Protein AF-A0A936JF07-F1 (afdb_monomer_lite)

pLDDT: mean 76.89, std 13.82, range [44.69, 94.12]

Secondary structure (DSSP, 8-state):
-HHHHHHHHHHHHHHGGGG---------HHHHHHHT--HHHHTTS--EESS-EEEEEEEEEEEEEEETTEEEEEEEEEEEEEEE-SEE---

Structure (mmCIF, N/CA/C/O backbone):
data_AF-A0A936JF07-F1
#
_entry.id   AF-A0A936JF07-F1
#
loop_
_atom_site.group_PDB
_atom_site.id
_atom_site.type_symbol
_atom_site.label_atom_id
_atom_site.label_alt_id
_atom_site.label_comp_id
_atom_site.label_asym_id
_atom_site.label_entity_id
_atom_site.label_seq_id
_atom_site.pdbx_PDB_ins_code
_atom_site.Cartn_x
_atom_site.Cartn_y
_atom_site.Cartn_z
_atom_site.occupancy
_atom_site.B_iso_or_equiv
_atom_site.auth_seq_id
_atom_site.auth_comp_id
_atom_site.auth_asym_id
_atom_site.auth_atom_id
_atom_site.pdbx_PDB_model_num
ATOM 1 N N . MET A 1 1 ? -3.599 -8.260 -55.598 1.00 59.47 1 MET A N 1
ATOM 2 C CA . MET A 1 1 ? -2.431 -8.138 -54.692 1.00 59.47 1 MET A CA 1
ATOM 3 C C . MET A 1 1 ? -2.636 -7.126 -53.553 1.00 59.47 1 MET A C 1
ATOM 5 O O . MET A 1 1 ? -2.055 -7.313 -52.494 1.00 59.47 1 MET A O 1
ATOM 9 N N . ASN A 1 2 ? -3.492 -6.107 -53.715 1.00 69.56 2 ASN A N 1
ATOM 10 C CA . ASN A 1 2 ? -3.700 -5.058 -52.699 1.00 69.56 2 ASN A CA 1
ATOM 11 C C . ASN A 1 2 ? -4.512 -5.535 -51.479 1.00 69.56 2 ASN A C 1
ATOM 13 O O . ASN A 1 2 ? -4.165 -5.204 -50.355 1.00 69.56 2 ASN A O 1
ATOM 17 N N . ASN A 1 3 ? -5.513 -6.402 -51.670 1.00 72.50 3 ASN A N 1
ATOM 18 C CA . ASN A 1 3 ? -6.334 -6.921 -50.563 1.00 72.50 3 ASN A CA 1
ATOM 19 C C . ASN A 1 3 ? -5.553 -7.837 -49.606 1.00 72.50 3 ASN A C 1
ATOM 21 O O . ASN A 1 3 ? -5.772 -7.793 -48.403 1.00 72.50 3 ASN A O 1
ATOM 25 N N . ILE A 1 4 ? -4.596 -8.615 -50.125 1.00 85.25 4 ILE A N 1
ATOM 26 C CA . ILE A 1 4 ? -3.717 -9.471 -49.308 1.00 85.25 4 ILE A CA 1
ATOM 27 C C . ILE A 1 4 ? -2.721 -8.614 -48.515 1.00 85.25 4 ILE A C 1
ATOM 29 O O . ILE A 1 4 ? -2.481 -8.889 -47.345 1.00 85.25 4 ILE A O 1
ATOM 33 N N . LYS A 1 5 ? -2.192 -7.536 -49.115 1.00 81.38 5 LYS A N 1
ATOM 34 C CA . LYS A 1 5 ? -1.350 -6.560 -48.403 1.00 81.38 5 LYS A CA 1
ATOM 35 C C . LYS A 1 5 ? -2.130 -5.844 -47.296 1.00 81.38 5 LYS A C 1
ATOM 37 O O . LYS A 1 5 ? -1.628 -5.743 -46.185 1.00 81.38 5 LYS A O 1
ATOM 42 N N . ASN A 1 6 ? -3.367 -5.428 -47.566 1.00 83.62 6 ASN A N 1
ATOM 43 C CA . ASN A 1 6 ? -4.231 -4.789 -46.570 1.00 83.62 6 ASN A CA 1
ATOM 44 C C . ASN A 1 6 ? -4.592 -5.748 -45.425 1.00 83.62 6 ASN A C 1
ATOM 46 O O . ASN A 1 6 ? -4.591 -5.341 -44.267 1.00 83.62 6 ASN A O 1
ATOM 50 N N . LEU A 1 7 ? -4.830 -7.028 -45.731 1.00 85.88 7 LEU A N 1
ATOM 51 C CA . LEU A 1 7 ? -5.081 -8.063 -44.727 1.00 85.88 7 LEU A CA 1
ATOM 52 C C . LEU A 1 7 ? -3.838 -8.346 -43.869 1.00 85.88 7 LEU A C 1
ATOM 54 O O . LEU A 1 7 ? -3.950 -8.484 -42.654 1.00 85.88 7 LEU A O 1
ATOM 58 N N . ALA A 1 8 ? -2.651 -8.368 -44.479 1.00 88.06 8 ALA A N 1
ATOM 59 C CA . ALA A 1 8 ? -1.388 -8.519 -43.761 1.00 88.06 8 ALA A CA 1
ATOM 60 C C . ALA A 1 8 ? -1.094 -7.320 -42.838 1.00 88.06 8 ALA A C 1
ATOM 62 O O . ALA A 1 8 ? -0.639 -7.513 -41.714 1.00 88.06 8 ALA A O 1
ATOM 63 N N . ILE A 1 9 ? -1.401 -6.094 -43.277 1.00 89.31 9 ILE A N 1
ATOM 64 C CA . ILE A 1 9 ? -1.265 -4.875 -42.462 1.00 89.31 9 ILE A CA 1
ATOM 65 C C . ILE A 1 9 ? -2.243 -4.901 -41.280 1.00 89.31 9 ILE A C 1
ATOM 67 O O . ILE A 1 9 ? -1.846 -4.614 -40.155 1.00 89.31 9 ILE A O 1
ATOM 71 N N . LEU A 1 10 ? -3.498 -5.303 -41.508 1.00 87.69 10 LEU A N 1
ATOM 72 C CA . LEU A 1 10 ? -4.502 -5.432 -40.449 1.00 87.69 10 LEU A CA 1
ATOM 73 C C . LEU A 1 10 ? -4.090 -6.474 -39.398 1.00 87.69 10 LEU A C 1
ATOM 75 O O . LEU A 1 10 ? -4.197 -6.222 -38.199 1.00 87.69 10 LEU A O 1
ATOM 79 N N . PHE A 1 11 ? -3.579 -7.624 -39.846 1.00 86.94 11 PHE A N 1
ATOM 80 C CA . PHE A 1 11 ? -3.076 -8.674 -38.963 1.00 86.94 11 PHE A CA 1
ATOM 81 C C . PHE A 1 11 ? -1.876 -8.193 -38.137 1.00 86.94 11 PHE A C 1
ATOM 83 O O . PHE A 1 11 ? -1.831 -8.410 -36.929 1.00 86.94 11 PHE A O 1
ATOM 90 N N . LEU A 1 12 ? -0.945 -7.466 -38.763 1.00 86.38 12 LEU A N 1
ATOM 91 C CA . LEU A 1 12 ? 0.210 -6.888 -38.082 1.00 86.38 12 LEU A CA 1
ATOM 92 C C . LE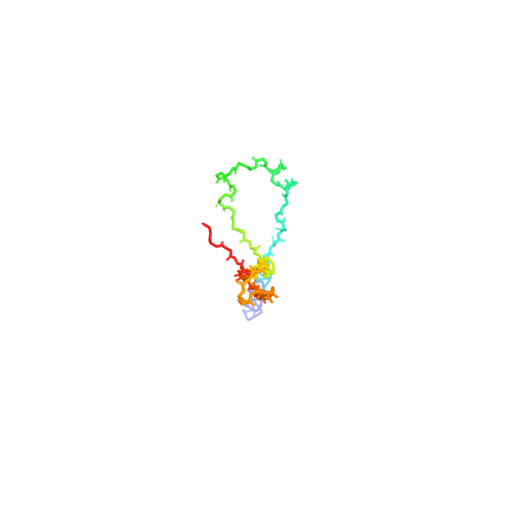U A 1 12 ? -0.203 -5.849 -37.026 1.00 86.38 12 LEU A C 1
ATOM 94 O O . LEU A 1 12 ? 0.325 -5.876 -35.920 1.00 86.38 12 LEU A O 1
ATOM 98 N N . CYS A 1 13 ? -1.175 -4.981 -37.320 1.00 84.69 13 CYS A N 1
ATOM 99 C CA . CYS A 1 13 ? -1.715 -4.027 -36.345 1.00 84.69 13 CYS A CA 1
ATOM 100 C C . CYS A 1 13 ? -2.407 -4.718 -35.159 1.00 84.69 13 CYS A C 1
ATOM 102 O O . CYS A 1 13 ? -2.276 -4.253 -34.028 1.00 84.69 13 CYS A O 1
ATOM 104 N N . GLY A 1 14 ? -3.095 -5.841 -35.390 1.00 82.69 14 GLY A N 1
ATOM 105 C CA . GLY A 1 14 ? -3.742 -6.619 -34.329 1.00 82.69 14 GLY A CA 1
ATOM 106 C C . GLY A 1 14 ? -2.760 -7.185 -33.296 1.00 82.69 14 GLY A C 1
ATOM 107 O O . GLY A 1 14 ? -3.089 -7.245 -32.113 1.00 82.69 14 GLY A O 1
ATOM 108 N N . LEU A 1 15 ? -1.533 -7.524 -33.711 1.00 78.81 15 LEU A N 1
ATOM 109 C CA . LEU A 1 15 ? -0.493 -8.050 -32.817 1.00 78.81 15 LEU A CA 1
ATOM 110 C C . LEU A 1 15 ? 0.033 -7.012 -31.812 1.00 78.81 15 LEU A C 1
ATOM 112 O O . LEU A 1 15 ? 0.536 -7.388 -30.758 1.00 78.81 15 LEU A O 1
ATOM 116 N N . PHE A 1 16 ? -0.098 -5.710 -32.088 1.00 75.75 16 PHE A N 1
ATOM 117 C CA . PHE A 1 16 ? 0.363 -4.663 -31.166 1.00 75.75 16 PHE A CA 1
ATOM 118 C C . PHE A 1 16 ? -0.611 -4.388 -30.010 1.00 75.75 16 PHE A C 1
ATOM 120 O O . PHE A 1 16 ? -0.223 -3.771 -29.018 1.00 75.75 16 PHE A O 1
ATOM 127 N N . LEU A 1 17 ? -1.856 -4.870 -30.088 1.00 71.50 17 LEU A N 1
ATOM 128 C CA . LEU A 1 17 ? -2.870 -4.645 -29.051 1.00 71.50 17 LEU A CA 1
ATOM 129 C C . LEU A 1 17 ? -2.713 -5.579 -27.837 1.00 71.50 17 LEU A C 1
ATOM 131 O O . LEU A 1 17 ? -3.221 -5.270 -26.762 1.00 71.50 17 LEU A O 1
ATOM 135 N N . SER A 1 18 ? -1.973 -6.687 -27.956 1.00 66.88 18 SER A N 1
ATOM 136 C CA . SER A 1 18 ? -1.784 -7.652 -26.859 1.00 66.88 18 SER A CA 1
ATOM 137 C C . SER A 1 18 ? -0.760 -7.223 -25.795 1.00 66.88 18 SER A C 1
ATOM 139 O O . SER A 1 18 ? -0.520 -7.971 -24.852 1.00 66.88 18 SER A O 1
ATOM 141 N N . SER A 1 19 ? -0.141 -6.042 -25.925 1.00 64.38 19 SER A N 1
ATOM 142 C CA . SER A 1 19 ? 0.905 -5.557 -25.002 1.00 64.38 19 SER A CA 1
ATOM 143 C C . SER A 1 19 ? 0.365 -4.769 -23.794 1.00 64.38 19 SER A C 1
ATOM 145 O O . SER A 1 19 ? 1.080 -4.535 -22.820 1.00 64.38 19 SER A O 1
ATOM 147 N N . CYS A 1 20 ? -0.914 -4.381 -23.800 1.00 65.31 20 CYS A N 1
ATOM 148 C CA . CYS A 1 20 ? -1.536 -3.663 -22.683 1.00 65.31 20 CYS A CA 1
ATOM 149 C C . CYS A 1 20 ? -2.025 -4.630 -21.591 1.00 65.31 20 CYS A C 1
ATOM 151 O O . CYS A 1 20 ? -3.221 -4.760 -21.351 1.00 65.31 20 CYS A O 1
ATOM 153 N N . SER A 1 21 ? -1.098 -5.307 -20.908 1.00 66.44 21 SER A N 1
ATOM 154 C CA . SER A 1 21 ? -1.398 -5.997 -19.648 1.00 66.44 21 SER A CA 1
ATOM 155 C C . SER A 1 21 ? -0.718 -5.261 -18.492 1.00 66.44 21 SER A C 1
ATOM 157 O O . SER A 1 21 ? 0.514 -5.173 -18.480 1.00 66.44 21 SER A O 1
ATOM 159 N N . PRO A 1 22 ? -1.467 -4.736 -17.506 1.00 67.31 22 PRO A N 1
ATOM 160 C CA . PRO A 1 22 ? -0.866 -4.073 -16.359 1.00 67.31 22 PRO A CA 1
ATOM 161 C C . PRO A 1 22 ? -0.030 -5.080 -15.559 1.00 67.31 22 PRO A C 1
ATOM 163 O O . PRO A 1 22 ? -0.543 -6.047 -14.999 1.00 67.31 22 PRO A O 1
ATOM 166 N N . ASN A 1 23 ? 1.286 -4.861 -15.509 1.00 73.75 23 ASN A N 1
ATOM 167 C CA . ASN A 1 23 ? 2.191 -5.621 -14.650 1.00 73.75 23 ASN A CA 1
ATOM 168 C C . ASN A 1 23 ? 2.094 -5.080 -13.220 1.00 73.75 23 ASN A C 1
ATOM 170 O O . ASN A 1 23 ? 2.968 -4.354 -12.750 1.00 73.75 23 ASN A O 1
ATOM 174 N N . LEU A 1 24 ? 1.006 -5.424 -12.533 1.00 78.88 24 LEU A N 1
ATOM 175 C CA . LEU A 1 24 ? 0.848 -5.101 -11.122 1.00 78.88 24 LEU A CA 1
ATOM 176 C C . LEU A 1 24 ? 1.847 -5.929 -10.303 1.00 78.88 24 LEU A C 1
ATOM 178 O O . LEU A 1 24 ? 2.013 -7.138 -10.500 1.00 78.88 24 LEU A O 1
ATOM 182 N N . ARG A 1 25 ? 2.551 -5.260 -9.394 1.00 83.38 25 ARG A N 1
ATOM 183 C CA . ARG A 1 25 ? 3.479 -5.882 -8.451 1.00 83.38 25 ARG A CA 1
ATOM 184 C C . ARG A 1 25 ? 3.099 -5.417 -7.049 1.00 83.38 25 ARG A C 1
ATOM 186 O O . ARG A 1 25 ? 2.936 -4.213 -6.858 1.00 83.38 25 ARG A O 1
ATOM 193 N N . PRO A 1 26 ? 2.957 -6.334 -6.079 1.00 86.06 26 PRO A N 1
ATOM 194 C CA . PRO A 1 26 ? 2.674 -5.939 -4.712 1.00 86.06 26 PRO A CA 1
ATOM 195 C C . PRO A 1 26 ? 3.827 -5.086 -4.189 1.00 86.06 26 PRO A C 1
ATOM 197 O O . PRO A 1 26 ? 5.004 -5.431 -4.342 1.00 86.06 26 PRO A O 1
ATOM 200 N N . PHE A 1 27 ? 3.480 -3.960 -3.574 1.00 88.00 27 PHE A N 1
ATOM 201 C CA . PHE A 1 27 ? 4.463 -3.136 -2.898 1.00 88.00 27 PHE A CA 1
ATOM 202 C C . PHE A 1 27 ? 4.994 -3.894 -1.677 1.00 88.00 27 PHE A C 1
ATOM 204 O O . PHE A 1 27 ? 4.227 -4.397 -0.859 1.00 88.00 27 PHE A O 1
ATOM 211 N N . THR A 1 28 ? 6.316 -4.001 -1.561 1.00 89.81 28 THR A N 1
ATOM 212 C CA . THR A 1 28 ? 6.975 -4.683 -0.442 1.00 89.81 28 THR A CA 1
ATOM 213 C C . THR A 1 28 ? 8.125 -3.838 0.073 1.00 89.81 28 THR A C 1
ATOM 215 O O . THR A 1 28 ? 8.741 -3.083 -0.681 1.00 89.81 28 THR A O 1
ATOM 218 N N . LYS A 1 29 ? 8.471 -4.013 1.352 1.00 89.38 29 LYS A N 1
ATOM 219 C CA . LYS A 1 29 ? 9.603 -3.306 1.957 1.00 89.38 29 LYS A CA 1
ATOM 220 C C . LYS A 1 29 ? 10.918 -3.592 1.220 1.00 89.38 29 LYS A C 1
ATOM 222 O O . LYS A 1 29 ? 11.656 -2.670 0.902 1.00 89.38 29 LYS A O 1
ATOM 227 N N . LYS A 1 30 ? 11.128 -4.847 0.809 1.00 93.00 30 LYS A N 1
ATOM 228 C CA . LYS A 1 30 ? 12.268 -5.254 -0.027 1.00 93.00 30 LYS A CA 1
ATOM 229 C C . LYS A 1 30 ? 12.353 -4.460 -1.334 1.00 93.00 30 LYS A C 1
ATOM 231 O O . LYS A 1 30 ? 13.451 -4.092 -1.736 1.00 93.00 30 LYS A O 1
ATOM 236 N N . LEU A 1 31 ? 11.220 -4.208 -1.998 1.00 91.12 31 LEU A N 1
ATOM 237 C CA . LEU A 1 31 ? 11.169 -3.412 -3.227 1.00 91.12 31 LEU A CA 1
ATOM 238 C C . LEU A 1 31 ? 11.607 -1.971 -2.939 1.00 91.12 31 LEU A C 1
ATOM 240 O O . LEU A 1 31 ? 12.528 -1.481 -3.581 1.00 91.12 31 LEU A O 1
ATOM 244 N N . GLN A 1 32 ? 11.012 -1.336 -1.924 1.00 91.94 32 GLN A N 1
ATOM 245 C CA . GLN A 1 32 ? 11.387 0.017 -1.508 1.00 91.94 32 GLN A CA 1
ATOM 246 C C . GLN A 1 32 ? 12.887 0.122 -1.206 1.00 91.94 32 GLN A C 1
ATOM 248 O O . GLN A 1 32 ? 13.539 1.044 -1.686 1.00 91.94 32 GLN A O 1
ATOM 253 N N . ASP A 1 33 ? 13.432 -0.827 -0.443 1.00 93.75 33 ASP A N 1
ATOM 254 C CA . ASP A 1 33 ? 14.836 -0.805 -0.031 1.00 93.75 33 ASP A CA 1
ATOM 255 C C . ASP A 1 33 ? 15.779 -1.044 -1.223 1.00 93.75 33 ASP A C 1
ATOM 257 O O . ASP A 1 33 ? 16.841 -0.431 -1.301 1.00 93.75 33 ASP A O 1
ATOM 261 N N . SER A 1 34 ? 15.371 -1.878 -2.189 1.00 93.75 34 SER A N 1
ATOM 262 C CA . SER A 1 34 ? 16.152 -2.156 -3.407 1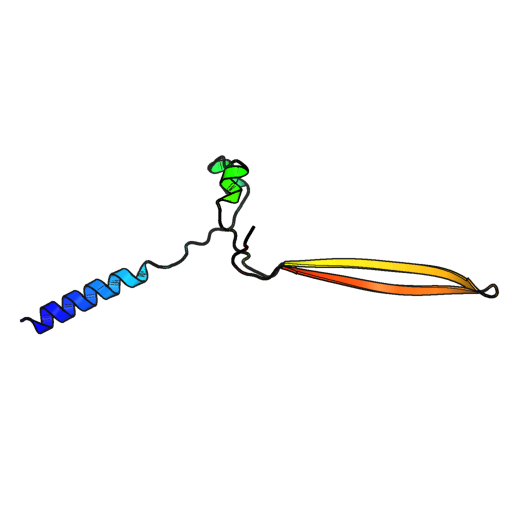.00 93.75 34 SER A CA 1
ATOM 263 C C . SER A 1 34 ? 16.250 -0.943 -4.334 1.00 93.75 34 SER A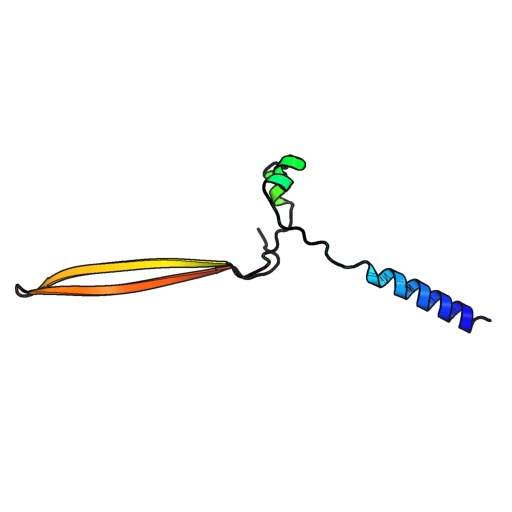 C 1
ATOM 265 O O . SER A 1 34 ? 17.279 -0.747 -4.974 1.00 93.75 34 SER A O 1
ATOM 267 N N . TYR A 1 35 ? 15.188 -0.137 -4.411 1.00 92.75 35 TYR A N 1
ATOM 268 C CA . TYR A 1 35 ? 15.153 1.083 -5.224 1.00 92.75 35 TYR A CA 1
ATOM 269 C C . TYR A 1 35 ? 15.499 2.352 -4.435 1.00 92.75 35 TYR A C 1
ATOM 271 O O . TYR A 1 35 ? 15.554 3.428 -5.022 1.00 92.75 35 TYR A O 1
ATOM 279 N N . GLN A 1 36 ? 15.736 2.230 -3.123 1.00 94.12 36 GLN A N 1
ATOM 280 C CA . GLN A 1 36 ? 16.089 3.323 -2.213 1.00 94.12 36 GLN A CA 1
ATOM 281 C C . GLN A 1 36 ? 15.113 4.513 -2.254 1.00 94.12 36 GLN A C 1
ATOM 283 O O . GLN A 1 36 ? 15.517 5.657 -2.052 1.00 94.12 36 GLN A O 1
ATOM 288 N N . TRP A 1 37 ? 13.820 4.253 -2.489 1.00 93.38 37 TRP A N 1
ATOM 289 C CA . TRP A 1 37 ? 12.825 5.320 -2.591 1.00 93.38 37 TRP A CA 1
ATOM 290 C C . TRP A 1 37 ? 12.620 6.042 -1.263 1.00 93.38 37 TRP A C 1
ATOM 292 O O . TRP A 1 37 ? 12.254 5.434 -0.247 1.00 93.38 37 TRP A O 1
ATOM 302 N N . ASN A 1 38 ? 12.783 7.361 -1.301 1.00 91.56 38 ASN A N 1
ATOM 303 C CA . ASN A 1 38 ? 12.405 8.242 -0.205 1.00 91.56 38 ASN A CA 1
ATOM 304 C C . ASN A 1 38 ? 10.892 8.539 -0.222 1.00 91.56 38 ASN A C 1
ATOM 306 O O . ASN A 1 38 ? 10.178 8.219 -1.173 1.00 91.56 38 ASN A O 1
ATOM 310 N N . GLU A 1 39 ? 10.376 9.172 0.833 1.00 89.44 39 GLU A N 1
ATOM 311 C CA . GLU A 1 39 ? 8.937 9.455 0.953 1.00 89.44 39 GLU A CA 1
ATOM 312 C C . GLU A 1 39 ? 8.368 10.292 -0.202 1.00 89.44 39 GLU A C 1
ATOM 314 O O . GLU A 1 39 ? 7.234 10.071 -0.627 1.00 89.44 39 GLU A O 1
ATOM 319 N N . ASN A 1 40 ? 9.142 11.238 -0.738 1.00 91.19 40 ASN A N 1
ATOM 320 C CA . ASN A 1 40 ? 8.689 12.087 -1.841 1.00 91.19 40 ASN A CA 1
ATOM 321 C C . ASN A 1 40 ? 8.581 11.306 -3.155 1.00 91.19 40 ASN A C 1
ATOM 323 O O . ASN A 1 40 ? 7.768 11.649 -4.010 1.00 91.19 40 ASN A O 1
ATOM 327 N N . GLU A 1 41 ? 9.393 10.268 -3.328 1.00 90.06 41 GLU A N 1
ATOM 328 C CA . GLU A 1 41 ? 9.318 9.360 -4.472 1.00 90.06 41 GLU A CA 1
ATOM 329 C C . GLU A 1 41 ? 8.175 8.363 -4.311 1.00 90.06 41 GLU A C 1
ATOM 331 O O . GLU A 1 41 ? 7.434 8.132 -5.265 1.00 90.06 41 GLU A O 1
ATOM 336 N N . LEU A 1 42 ? 7.961 7.849 -3.096 1.00 88.56 42 LEU A N 1
ATOM 337 C CA . LEU A 1 42 ? 6.835 6.965 -2.798 1.00 88.56 42 LEU A CA 1
ATOM 338 C C . LEU A 1 42 ? 5.486 7.623 -3.089 1.00 88.56 42 LEU A C 1
ATOM 340 O O . LEU A 1 42 ? 4.605 6.973 -3.641 1.00 88.56 42 LEU A O 1
ATOM 344 N N . LYS A 1 43 ? 5.332 8.916 -2.789 1.00 86.56 43 LYS A N 1
ATOM 345 C CA . LYS A 1 43 ? 4.107 9.676 -3.098 1.00 86.56 43 LYS A CA 1
ATOM 346 C C . LYS A 1 43 ? 3.805 9.786 -4.596 1.00 86.56 43 LYS A C 1
ATOM 348 O O . LYS A 1 43 ? 2.677 10.086 -4.962 1.00 86.56 43 LYS A O 1
ATOM 353 N N . LYS A 1 44 ? 4.793 9.561 -5.468 1.00 87.50 44 LYS A N 1
ATOM 354 C CA . LYS A 1 44 ? 4.599 9.555 -6.928 1.00 87.50 44 LYS A CA 1
ATOM 355 C C . LYS A 1 44 ? 4.144 8.192 -7.453 1.00 87.50 44 LYS A C 1
ATOM 357 O O . LYS A 1 44 ? 3.780 8.094 -8.623 1.00 87.50 44 LYS A O 1
ATOM 362 N N . LEU A 1 45 ? 4.192 7.143 -6.630 1.00 85.25 45 LEU A N 1
ATOM 363 C CA . LEU A 1 45 ? 3.711 5.818 -7.000 1.00 85.25 45 LEU A CA 1
ATOM 364 C C . LEU A 1 45 ? 2.193 5.757 -6.841 1.00 85.25 45 LEU A C 1
ATOM 366 O O . LEU A 1 45 ? 1.645 6.099 -5.795 1.00 85.25 45 LEU A O 1
ATOM 370 N N . GLN A 1 46 ? 1.515 5.261 -7.871 1.00 81.56 46 GLN A N 1
ATOM 371 C CA . GLN A 1 46 ? 0.100 4.937 -7.771 1.00 81.56 46 GLN A CA 1
ATOM 372 C C . GLN A 1 46 ? -0.063 3.594 -7.054 1.00 81.56 46 GLN A C 1
ATOM 374 O O . GLN A 1 46 ? 0.348 2.552 -7.570 1.00 81.56 46 GLN A O 1
ATOM 379 N N . PHE A 1 47 ? -0.678 3.614 -5.873 1.00 83.75 47 PHE A N 1
ATOM 380 C CA . PHE A 1 47 ? -1.020 2.400 -5.141 1.00 83.75 47 PHE A CA 1
ATOM 381 C C . PHE A 1 47 ? -2.390 1.872 -5.569 1.00 83.75 47 PHE A C 1
ATOM 383 O O . PHE A 1 47 ? -3.326 2.628 -5.833 1.00 83.75 47 PHE A O 1
ATOM 390 N N . TYR A 1 48 ? -2.502 0.549 -5.605 1.00 83.25 48 TYR A N 1
ATOM 391 C CA . TYR A 1 48 ? -3.740 -0.167 -5.876 1.00 83.25 48 TYR A CA 1
ATOM 392 C C . TYR A 1 48 ? -3.983 -1.158 -4.744 1.00 83.25 48 TYR A C 1
ATOM 394 O O . TYR A 1 48 ? -3.079 -1.918 -4.387 1.00 83.25 48 TYR A O 1
ATOM 402 N N . LEU A 1 49 ? -5.192 -1.158 -4.189 1.00 86.19 49 LEU A N 1
ATOM 403 C CA . LEU A 1 49 ? -5.617 -2.206 -3.271 1.00 86.19 49 LEU A CA 1
ATOM 404 C C . LEU A 1 49 ? -6.170 -3.380 -4.068 1.00 86.19 49 LEU A C 1
ATOM 406 O O . LEU A 1 49 ? -7.137 -3.213 -4.812 1.00 86.19 49 LEU A O 1
ATOM 410 N N . SER A 1 50 ? -5.561 -4.556 -3.892 1.00 85.75 50 SER A N 1
ATOM 411 C CA . SER A 1 50 ? -6.043 -5.801 -4.495 1.00 85.75 50 SER A CA 1
ATOM 412 C C . SER A 1 50 ? -7.429 -6.190 -3.993 1.00 85.75 50 SER A C 1
ATOM 414 O O . SER A 1 50 ? -8.219 -6.692 -4.783 1.00 85.75 50 SER A O 1
ATOM 416 N N . ASP A 1 51 ? -7.725 -5.889 -2.726 1.00 87.81 51 ASP A N 1
ATOM 417 C CA . ASP A 1 51 ? -8.954 -6.264 -2.029 1.00 87.81 51 ASP A CA 1
ATOM 418 C C . ASP A 1 51 ? -9.407 -5.154 -1.065 1.00 87.81 51 ASP A C 1
ATOM 420 O O . ASP A 1 51 ? -8.627 -4.265 -0.707 1.00 87.81 51 ASP A O 1
ATOM 424 N N . ASP A 1 52 ? -10.672 -5.215 -0.637 1.00 89.88 52 ASP A N 1
ATOM 425 C CA . ASP A 1 52 ? -11.233 -4.303 0.364 1.00 89.88 52 ASP A CA 1
ATOM 426 C C . ASP A 1 52 ? -10.493 -4.462 1.708 1.00 89.88 52 ASP A C 1
ATOM 428 O O . ASP A 1 52 ? -10.317 -5.569 2.221 1.00 89.88 52 ASP A O 1
ATOM 432 N N . ILE A 1 53 ? -10.117 -3.342 2.327 1.00 88.81 53 ILE A N 1
ATOM 433 C CA . ILE A 1 53 ? -9.619 -3.3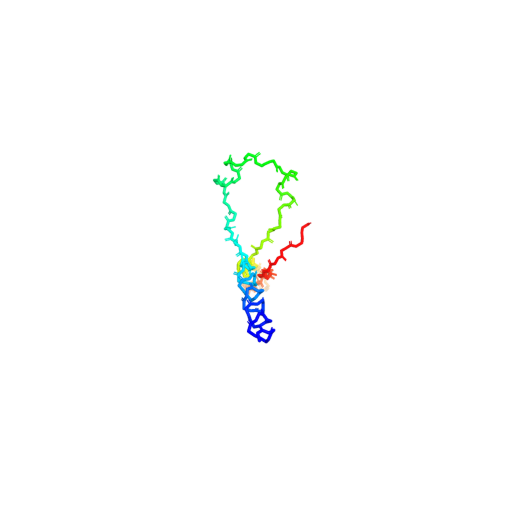06 3.705 1.00 88.81 53 ILE A CA 1
ATOM 434 C C . ILE A 1 53 ? -10.781 -2.914 4.614 1.00 88.81 53 ILE A C 1
ATOM 436 O O . ILE A 1 53 ? -11.292 -1.796 4.537 1.00 88.81 53 ILE A O 1
ATOM 440 N N . VAL A 1 54 ? -11.178 -3.821 5.508 1.00 89.00 54 VAL A N 1
ATOM 441 C CA . VAL A 1 54 ? -12.226 -3.575 6.507 1.00 89.00 54 VAL A CA 1
ATOM 442 C C . VAL A 1 54 ? -11.578 -3.364 7.869 1.00 89.00 54 VAL A C 1
ATOM 444 O O . VAL A 1 54 ? -11.136 -4.306 8.526 1.00 89.00 54 VAL A O 1
ATOM 447 N N . LEU A 1 55 ? -11.522 -2.111 8.310 1.00 88.19 55 LEU A N 1
ATOM 448 C CA . LEU A 1 55 ? -11.057 -1.753 9.643 1.00 88.19 55 LEU A CA 1
ATOM 449 C C . LEU A 1 55 ? -12.233 -1.854 10.607 1.00 88.19 55 LEU A C 1
ATOM 451 O O . LEU A 1 55 ? -13.233 -1.160 10.442 1.00 88.19 55 LEU A O 1
ATOM 455 N N . THR A 1 56 ? -12.109 -2.714 11.612 1.00 82.94 56 THR A N 1
ATOM 456 C CA . THR A 1 56 ? -13.168 -2.953 12.595 1.00 82.94 56 THR A CA 1
ATOM 457 C C . THR A 1 56 ? -12.709 -2.506 13.973 1.00 82.94 56 THR A C 1
ATOM 459 O O . THR A 1 56 ? -11.689 -2.979 14.474 1.00 82.94 56 THR A O 1
ATOM 462 N N . LYS A 1 57 ? -13.478 -1.625 14.614 1.00 80.50 57 LYS A N 1
ATOM 463 C CA . LYS A 1 57 ? -13.296 -1.248 16.013 1.00 80.50 57 LYS A CA 1
ATOM 464 C C . LYS A 1 57 ? -14.420 -1.865 16.834 1.00 80.50 57 LYS A C 1
ATOM 466 O O . LYS A 1 57 ? -15.587 -1.514 16.685 1.00 80.50 57 LYS A O 1
ATOM 471 N N . ASN A 1 58 ? -14.041 -2.777 17.722 1.00 71.88 58 ASN A N 1
ATOM 472 C CA . ASN A 1 58 ? -14.945 -3.329 18.718 1.00 71.88 58 ASN A CA 1
ATOM 473 C C . ASN A 1 58 ? -14.809 -2.519 20.013 1.00 71.88 58 ASN A C 1
ATOM 475 O O . ASN A 1 58 ? -13.707 -2.385 20.549 1.00 71.88 58 ASN A O 1
ATOM 479 N N . SER A 1 59 ? -15.911 -1.958 20.507 1.00 67.12 59 SER A N 1
ATOM 480 C CA . SER A 1 59 ? -15.964 -1.357 21.837 1.00 67.12 59 SER A CA 1
ATOM 481 C C . SER A 1 59 ? -17.083 -2.018 22.633 1.00 67.12 59 SER A C 1
ATOM 483 O O . SER A 1 59 ? -18.261 -1.856 22.320 1.00 67.12 59 SER A O 1
ATOM 485 N N . SER A 1 60 ? -16.710 -2.756 23.680 1.00 59.62 60 SER A N 1
ATOM 486 C CA . SER A 1 60 ? -17.645 -3.182 24.719 1.00 59.62 60 SER A CA 1
ATOM 487 C C . SER A 1 60 ? -17.705 -2.092 25.788 1.00 59.62 60 SER A C 1
ATOM 489 O O . SER A 1 60 ? -16.814 -2.000 26.638 1.00 59.62 60 SER A O 1
ATOM 491 N N . LYS A 1 61 ? -18.733 -1.242 25.761 1.00 55.44 61 LYS A N 1
ATOM 492 C CA . LYS A 1 61 ? -19.031 -0.371 26.903 1.00 55.44 61 LYS A CA 1
ATOM 493 C C . LYS A 1 61 ? -19.996 -1.121 27.817 1.00 55.44 61 LYS A C 1
ATOM 495 O O . LYS A 1 61 ? -21.194 -1.172 27.568 1.00 55.44 61 LYS A O 1
ATOM 500 N N . GLY A 1 62 ? -19.453 -1.744 28.860 1.00 55.53 62 GLY A N 1
ATOM 501 C CA . GLY A 1 62 ? -20.240 -2.229 29.990 1.00 55.53 62 GLY A CA 1
ATOM 502 C C . GLY A 1 62 ? -20.304 -1.131 31.039 1.00 55.53 62 GLY A C 1
ATOM 503 O O . GLY A 1 62 ? -19.311 -0.896 31.724 1.00 55.53 62 GLY A O 1
ATOM 504 N N . THR A 1 63 ? -21.431 -0.435 31.161 1.00 52.03 63 THR A N 1
ATOM 505 C CA . THR A 1 63 ? -21.659 0.434 32.320 1.00 52.03 63 THR A CA 1
ATOM 506 C C . THR A 1 63 ? -22.413 -0.376 33.361 1.00 52.03 63 THR A C 1
ATOM 508 O O . THR A 1 63 ? -23.525 -0.838 33.096 1.00 52.03 63 THR A O 1
ATOM 511 N N . SER A 1 64 ? -21.801 -0.585 34.528 1.00 49.94 64 SER A N 1
ATOM 512 C CA . SER A 1 64 ? -22.539 -1.049 35.697 1.00 49.94 64 SER A CA 1
ATOM 513 C C . SER A 1 64 ? -23.090 0.173 36.423 1.00 49.94 64 SER A C 1
ATOM 515 O O . SER A 1 64 ? -22.344 1.054 36.848 1.00 49.94 64 SER A O 1
ATOM 517 N N . GLU A 1 65 ? -24.411 0.262 36.508 1.00 55.44 65 GLU A N 1
ATOM 518 C CA . GLU A 1 65 ? -25.095 1.307 37.264 1.00 55.44 65 GLU A CA 1
ATOM 519 C C . GLU A 1 65 ? -25.783 0.634 38.455 1.00 55.44 65 GLU A C 1
ATOM 521 O O . GLU A 1 65 ? -26.423 -0.411 38.311 1.00 55.44 65 GLU A O 1
ATOM 526 N N . ILE A 1 66 ? -25.611 1.194 39.653 1.00 51.31 66 ILE A N 1
ATOM 527 C CA . ILE A 1 66 ? -26.360 0.757 40.833 1.00 51.31 66 ILE A CA 1
ATOM 528 C C . ILE A 1 66 ? -27.623 1.614 40.885 1.00 51.31 66 ILE A C 1
ATOM 530 O O . ILE A 1 66 ? -27.563 2.779 41.275 1.00 51.31 66 ILE A O 1
ATOM 534 N N . LYS A 1 67 ? -28.761 1.031 40.498 1.00 60.81 67 LYS A N 1
ATOM 535 C CA . LYS A 1 67 ? -30.096 1.604 40.716 1.00 60.81 67 LYS A CA 1
ATOM 536 C C . LYS A 1 67 ? -30.828 0.773 41.758 1.00 60.81 67 LYS A C 1
ATOM 538 O O . LYS A 1 67 ? -30.796 -0.453 41.710 1.00 60.81 67 LYS A O 1
ATOM 543 N N . ASP A 1 68 ? -31.427 1.444 42.737 1.00 66.12 68 ASP A N 1
ATOM 544 C CA . ASP A 1 68 ? -32.251 0.822 43.784 1.00 66.12 68 ASP A CA 1
ATOM 545 C C . ASP A 1 68 ? -31.571 -0.347 44.531 1.00 66.12 68 ASP A C 1
ATOM 547 O O . ASP A 1 68 ? -32.200 -1.340 44.889 1.00 66.12 68 ASP A O 1
ATOM 551 N N . GLY A 1 69 ? -30.253 -0.256 44.755 1.00 67.25 69 GLY A N 1
ATOM 552 C CA . GLY A 1 69 ? -29.479 -1.285 45.463 1.00 67.25 69 GLY A CA 1
ATOM 553 C C . GLY A 1 69 ? -29.206 -2.560 44.654 1.00 67.25 69 GLY A C 1
ATOM 554 O O . GLY A 1 69 ? -28.674 -3.525 45.202 1.00 67.25 69 GLY A O 1
ATOM 555 N N . LYS A 1 70 ? -29.531 -2.573 43.356 1.00 44.69 70 LYS A N 1
ATOM 556 C CA . LYS A 1 70 ? -29.287 -3.695 42.449 1.00 44.69 70 LYS A CA 1
ATOM 557 C C . LYS A 1 70 ? -28.238 -3.313 41.405 1.00 44.69 70 LYS A C 1
ATOM 559 O O . LYS A 1 70 ? -28.293 -2.240 40.810 1.00 44.69 70 LYS A O 1
ATOM 564 N N . LEU A 1 71 ? -27.261 -4.196 41.198 1.00 48.28 71 LEU A N 1
ATOM 565 C CA . LEU A 1 71 ? -26.266 -4.052 40.137 1.00 48.28 71 LEU A CA 1
ATOM 566 C C . LEU A 1 71 ? -26.941 -4.354 38.793 1.00 48.28 71 LEU A C 1
ATOM 568 O O . LEU A 1 71 ? -27.216 -5.518 38.496 1.00 48.28 71 LEU A O 1
ATOM 572 N N . GLU A 1 72 ? -27.210 -3.329 37.986 1.00 54.97 72 GLU A N 1
ATOM 573 C CA . GLU A 1 72 ? -27.658 -3.510 36.606 1.00 54.97 72 GLU A CA 1
ATOM 574 C C . GLU A 1 72 ? -26.458 -3.407 35.660 1.00 54.97 72 GLU A C 1
ATOM 576 O O . GLU A 1 72 ? -25.795 -2.374 35.562 1.00 54.97 72 GLU A O 1
ATOM 581 N N . VAL A 1 73 ? -26.164 -4.505 34.959 1.00 54.38 73 VAL A N 1
ATOM 582 C CA . VAL A 1 73 ? -25.135 -4.552 33.915 1.00 54.38 73 VAL A CA 1
ATOM 583 C C . VAL A 1 73 ? -25.827 -4.386 32.567 1.00 54.38 73 VAL A C 1
ATOM 585 O O . VAL A 1 73 ? -26.480 -5.311 32.086 1.00 54.38 73 VAL A O 1
ATOM 588 N N . LYS A 1 74 ? -25.680 -3.213 31.944 1.00 54.44 74 LYS A N 1
ATOM 589 C CA . LYS A 1 74 ? -26.054 -3.006 30.539 1.00 54.44 74 LYS A CA 1
ATOM 590 C C . LYS A 1 74 ? -24.797 -3.103 29.684 1.00 54.44 74 LYS A C 1
ATOM 592 O O . LYS A 1 74 ? -23.887 -2.289 29.811 1.00 54.44 74 LYS A O 1
ATOM 597 N N . GLY A 1 75 ? -24.732 -4.136 28.848 1.00 53.94 75 GLY A N 1
ATOM 598 C CA . GLY A 1 75 ? -23.694 -4.278 27.834 1.00 53.94 75 GLY A CA 1
ATOM 599 C C . GLY A 1 75 ? -24.208 -3.776 26.493 1.00 53.94 75 GLY A C 1
ATOM 600 O O . GLY A 1 75 ? -25.047 -4.436 25.887 1.00 53.94 75 GLY A O 1
ATOM 601 N N . GLU A 1 76 ? -23.696 -2.642 26.018 1.00 55.62 76 GLU A N 1
ATOM 602 C CA . GLU A 1 76 ? -23.817 -2.259 24.610 1.00 55.62 76 GLU A CA 1
ATOM 603 C C . GLU A 1 76 ? -22.533 -2.673 23.883 1.00 55.62 76 GLU A C 1
ATOM 605 O O . GLU A 1 76 ? -21.423 -2.273 24.248 1.00 55.62 76 GLU A O 1
ATOM 610 N N . GLN A 1 77 ? -22.686 -3.522 22.865 1.00 58.88 77 GLN A N 1
ATOM 611 C CA . GLN A 1 77 ? -21.622 -3.837 21.918 1.00 58.88 77 GLN A CA 1
ATOM 612 C C . GLN A 1 77 ? -21.797 -2.920 20.708 1.00 58.88 77 GLN A C 1
ATOM 614 O O . GLN A 1 77 ? -22.741 -3.093 19.939 1.00 58.88 77 GLN A O 1
ATOM 619 N N . SER A 1 78 ? -20.909 -1.938 20.548 1.00 63.94 78 SER A N 1
ATOM 620 C CA . SER A 1 78 ? -20.858 -1.097 19.349 1.00 63.94 78 SER A CA 1
ATOM 621 C C . SER A 1 78 ? -19.745 -1.589 18.429 1.00 63.94 78 SER A C 1
ATOM 623 O O . SER A 1 78 ? -18.596 -1.741 18.864 1.00 63.94 78 SER A O 1
ATOM 625 N N . LEU A 1 79 ? -20.099 -1.838 17.170 1.00 65.12 79 LEU A N 1
ATOM 626 C CA . LEU A 1 79 ? -19.221 -2.388 16.146 1.00 65.12 79 LEU A CA 1
ATOM 627 C C . LEU A 1 79 ? -19.068 -1.332 15.044 1.00 65.12 79 LEU A C 1
ATOM 629 O O . LEU A 1 79 ? -19.940 -1.189 14.190 1.00 65.12 79 LEU A O 1
ATOM 633 N N . ASP A 1 80 ? -17.974 -0.573 15.092 1.00 77.75 80 ASP A N 1
ATOM 634 C CA . ASP A 1 80 ? -17.687 0.475 14.108 1.00 77.75 80 ASP A CA 1
ATOM 635 C C . ASP A 1 80 ? -16.820 -0.114 12.988 1.00 77.75 80 ASP A C 1
ATOM 637 O O . ASP A 1 80 ? -15.779 -0.723 13.260 1.00 77.75 80 ASP A O 1
ATOM 641 N N . GLN A 1 81 ? -17.224 0.070 11.728 1.00 82.44 81 GLN A N 1
ATOM 642 C CA . GLN A 1 81 ? -16.476 -0.400 10.557 1.00 82.44 81 GLN A CA 1
ATOM 643 C C . GLN A 1 81 ? -16.143 0.746 9.601 1.00 82.44 81 GLN A C 1
ATOM 645 O O . GLN A 1 81 ? -17.000 1.560 9.263 1.00 82.44 81 GLN A O 1
ATOM 650 N N . VAL A 1 82 ? -14.901 0.766 9.118 1.00 89.31 82 VAL A N 1
ATOM 651 C CA . VAL A 1 82 ? -14.449 1.621 8.014 1.00 89.31 82 VAL A CA 1
ATOM 652 C C . VAL A 1 82 ? -13.984 0.713 6.882 1.00 89.31 82 VAL A C 1
ATOM 654 O O . VAL A 1 82 ? -13.074 -0.092 7.068 1.00 89.31 82 VAL A O 1
ATOM 657 N N . VAL A 1 83 ? -14.612 0.836 5.712 1.00 88.88 83 VAL A N 1
ATOM 658 C CA . VAL A 1 83 ? -14.281 0.040 4.523 1.00 88.88 83 VAL A CA 1
ATOM 659 C C . VAL A 1 83 ? -13.513 0.910 3.535 1.00 88.88 83 VAL A C 1
ATOM 661 O O . VAL A 1 83 ? -14.044 1.897 3.030 1.00 88.88 83 VAL A O 1
ATOM 664 N N . ILE A 1 84 ? -12.274 0.525 3.236 1.00 90.00 84 ILE A N 1
ATOM 665 C CA . ILE A 1 84 ? -11.476 1.093 2.150 1.00 90.00 84 ILE A CA 1
ATOM 666 C C . ILE A 1 84 ? -11.575 0.123 0.977 1.00 90.00 84 ILE A C 1
ATOM 668 O O . ILE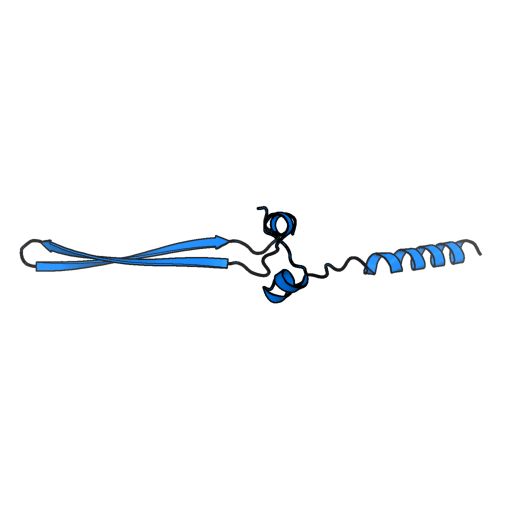 A 1 84 ? -11.132 -1.019 1.071 1.00 90.00 84 ILE A O 1
ATOM 672 N N . ARG A 1 85 ? -12.195 0.564 -0.115 1.00 87.50 85 ARG A N 1
ATOM 673 C CA . ARG A 1 85 ? -12.499 -0.296 -1.262 1.00 87.50 85 ARG A CA 1
ATOM 674 C C . ARG A 1 85 ? -11.251 -0.664 -2.059 1.00 87.50 85 ARG A C 1
ATOM 676 O O . ARG A 1 85 ? -10.336 0.152 -2.184 1.00 87.50 85 ARG A O 1
ATOM 683 N N . ALA A 1 86 ? -11.269 -1.857 -2.645 1.00 87.25 86 ALA A N 1
ATOM 684 C CA . ALA A 1 86 ? -10.342 -2.273 -3.682 1.00 87.25 86 ALA A CA 1
ATOM 685 C C . ALA A 1 86 ? -10.354 -1.268 -4.841 1.00 87.25 86 ALA A C 1
ATOM 687 O O . ALA A 1 86 ? -11.391 -0.680 -5.167 1.00 87.25 86 ALA A O 1
ATOM 688 N N . GLY A 1 87 ? -9.202 -1.081 -5.479 1.00 83.81 87 GLY A N 1
ATOM 689 C CA . GLY A 1 87 ? -9.063 -0.112 -6.558 1.00 83.81 87 GLY A CA 1
ATOM 690 C C . GLY A 1 87 ? -7.831 0.782 -6.444 1.00 83.81 87 GLY A C 1
ATOM 691 O O . GLY A 1 87 ? -7.081 0.713 -5.462 1.00 83.81 87 GLY A O 1
ATOM 692 N N . PRO A 1 88 ? -7.603 1.635 -7.459 1.00 79.12 88 PRO A N 1
ATOM 693 C CA . PRO A 1 88 ? -6.568 2.655 -7.408 1.00 79.12 88 PRO A CA 1
ATOM 694 C C . PRO A 1 88 ? -6.908 3.657 -6.308 1.00 79.12 88 PRO A C 1
ATOM 696 O O . PRO A 1 88 ? -8.014 4.196 -6.291 1.00 79.12 88 PRO A O 1
ATOM 699 N N . GLN A 1 89 ? -5.957 3.923 -5.418 1.00 74.44 89 GLN A N 1
ATOM 700 C CA . GLN A 1 89 ? -6.136 4.926 -4.375 1.00 74.44 89 GLN A CA 1
ATOM 701 C C . GLN A 1 89 ? -5.596 6.278 -4.831 1.00 74.44 89 GLN A C 1
ATOM 703 O O . GLN A 1 89 ? -4.526 6.359 -5.439 1.00 74.44 89 GLN A O 1
ATOM 708 N N . VAL A 1 90 ? -6.346 7.336 -4.531 1.00 62.66 90 VAL A N 1
ATOM 709 C CA . VAL A 1 90 ? -5.931 8.728 -4.733 1.00 62.66 90 VAL A CA 1
ATOM 710 C C . VAL A 1 90 ? -5.480 9.253 -3.370 1.00 62.66 90 VAL A C 1
ATOM 712 O O . VAL A 1 90 ? -6.305 9.364 -2.465 1.00 62.66 90 VAL A O 1
ATOM 715 N N . PHE A 1 91 ? -4.179 9.507 -3.217 1.00 56.03 91 PHE A N 1
ATOM 716 C CA . PHE A 1 91 ? -3.563 10.069 -2.008 1.00 56.03 91 PHE A CA 1
ATOM 717 C C . PHE A 1 91 ? -3.103 11.506 -2.246 1.00 56.03 91 PHE A C 1
ATOM 719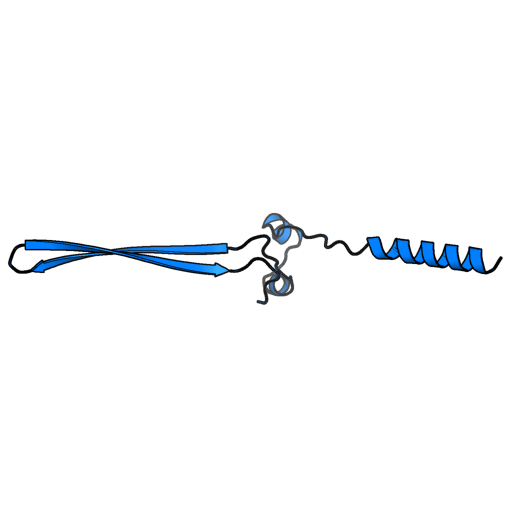 O O . PHE A 1 91 ? -2.689 11.803 -3.391 1.00 56.03 91 PHE A O 1
#

Radius of gyration: 28.6 Å; chains: 1; bounding box: 48×22×100 Å

Sequence (91 aa):
MNNIKNLAILFLCGLFLSSCSPNLRPFTKKLQDSYQWNENELKKLQFYLSDDIVLTKNSSKGTSEIKDGKLEVKGEQSLDQVVIRAGPQVF

Foldseek 3Di:
DVVVVVVVVVVVVVVVVVPPDDPDDDDDPVVCVVVVDDPVRVLVDWDFAPAKDKDKDWDWDFDFDQDPNDTDTDTDIDIDIDIDGTTTDDD